Protein AF-A0A508ZZY9-F1 (afdb_monomer_lite)

pLDDT: mean 90.73, std 6.88, range [57.91, 97.69]

Secondary structure (DSSP, 8-state):
-HHHHHHHHHHTTTTS-S------SEETTTTEE-S-BTTTBTHHHHHHHHT---

InterPro domains:
  IPR060009 Glycosyltra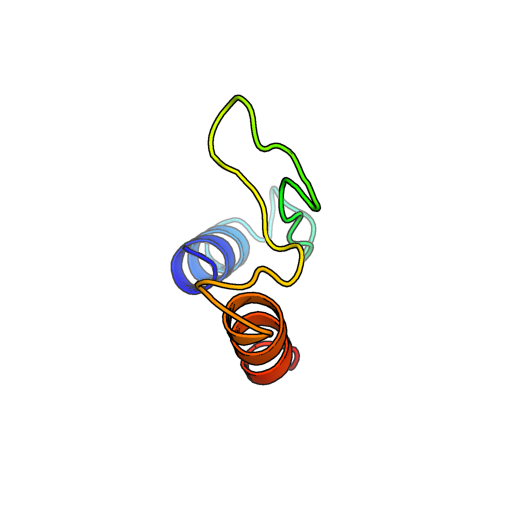nsferase WbsX, N-terminal domain [PF14307] (6-47)

Foldseek 3Di:
DVVVVQVVCVVPVVPDDNDDDQPDCDPVVVPRHCPADPVQGNVSVVVVVVVVPD

Structure (mmCIF, N/CA/C/O backbone):
data_AF-A0A508ZZY9-F1
#
_entry.id   AF-A0A508ZZY9-F1
#
loop_
_atom_site.group_PDB
_atom_site.id
_atom_site.type_symbol
_atom_site.label_atom_id
_atom_site.label_alt_id
_atom_site.label_comp_id
_atom_site.label_asym_id
_atom_site.label_entity_id
_atom_site.label_seq_id
_atom_site.pdbx_PDB_ins_code
_atom_site.Cartn_x
_atom_site.Cartn_y
_atom_site.Cartn_z
_atom_site.occupancy
_atom_site.B_iso_or_equiv
_atom_site.auth_seq_id
_atom_site.auth_comp_id
_atom_site.auth_asym_id
_atom_site.auth_atom_id
_atom_site.pdbx_PDB_model_num
ATOM 1 N N . MET A 1 1 ? 2.159 -0.844 10.208 1.00 81.06 1 MET A N 1
ATOM 2 C CA . MET A 1 1 ? 1.793 -1.717 9.059 1.00 81.06 1 MET A CA 1
ATOM 3 C C . MET A 1 1 ? 0.273 -1.851 8.935 1.00 81.06 1 MET A C 1
ATOM 5 O O . MET A 1 1 ? -0.433 -1.468 9.857 1.00 81.06 1 MET A O 1
ATOM 9 N N . LEU A 1 2 ? -0.256 -2.366 7.813 1.00 86.81 2 LEU A N 1
ATOM 10 C CA . LEU A 1 2 ? -1.712 -2.460 7.581 1.00 86.81 2 LEU A CA 1
ATOM 11 C C . LEU A 1 2 ? -2.447 -3.286 8.656 1.00 86.81 2 LEU A C 1
ATOM 13 O O . LEU A 1 2 ? -3.572 -2.953 9.010 1.00 86.81 2 LEU A O 1
ATOM 17 N N . SER A 1 3 ? -1.814 -4.331 9.195 1.00 88.19 3 SER A N 1
ATOM 18 C CA . SER A 1 3 ? -2.338 -5.132 10.312 1.00 88.19 3 SER A CA 1
ATOM 19 C C . SER A 1 3 ? -2.480 -4.321 11.602 1.00 88.19 3 SER A C 1
ATOM 21 O O . SER A 1 3 ? -3.540 -4.331 12.212 1.00 88.19 3 SER A O 1
ATOM 23 N N . GLU A 1 4 ? -1.452 -3.562 11.969 1.00 90.94 4 GLU A N 1
ATOM 24 C CA . GLU A 1 4 ? -1.456 -2.709 13.166 1.00 90.94 4 GLU A CA 1
ATOM 25 C C . GLU A 1 4 ? -2.523 -1.612 13.055 1.00 90.94 4 GLU A C 1
ATOM 27 O O . GLU A 1 4 ? -3.278 -1.378 13.991 1.00 90.94 4 GLU A O 1
ATOM 32 N N . ALA A 1 5 ? -2.667 -0.995 11.875 1.00 90.06 5 ALA A N 1
ATOM 33 C CA . ALA A 1 5 ? -3.721 -0.009 11.637 1.00 90.06 5 ALA A CA 1
ATOM 34 C C . ALA A 1 5 ? -5.129 -0.611 11.816 1.00 90.06 5 ALA A C 1
ATOM 36 O O . ALA A 1 5 ? -6.027 0.048 12.338 1.00 90.06 5 ALA A O 1
ATOM 37 N N . LYS A 1 6 ? -5.326 -1.877 11.419 1.00 89.00 6 LYS A N 1
ATOM 38 C CA . LYS A 1 6 ? -6.587 -2.601 11.653 1.00 89.00 6 LYS A CA 1
ATOM 39 C C . LYS A 1 6 ? -6.835 -2.856 13.138 1.00 89.00 6 LYS A C 1
ATOM 41 O O . LYS A 1 6 ? -7.980 -2.771 13.576 1.00 89.00 6 LYS A O 1
ATOM 46 N N . GLU A 1 7 ? -5.802 -3.210 13.895 1.00 91.62 7 GLU A N 1
ATOM 47 C CA . GLU A 1 7 ? -5.910 -3.434 15.340 1.00 91.62 7 GLU A CA 1
ATOM 48 C C . GLU A 1 7 ? -6.262 -2.140 16.074 1.00 91.62 7 GLU A C 1
ATOM 50 O O . GLU A 1 7 ? -7.192 -2.135 16.878 1.00 91.62 7 GLU A O 1
ATOM 55 N N . GLU A 1 8 ? -5.628 -1.026 15.713 1.00 92.31 8 GLU A N 1
ATOM 56 C CA . GLU A 1 8 ? -5.910 0.279 16.316 1.00 92.31 8 GLU A CA 1
ATOM 57 C C . GLU A 1 8 ? -7.357 0.737 16.114 1.00 92.31 8 GLU A C 1
ATOM 59 O O . GLU A 1 8 ? -8.008 1.177 17.063 1.00 92.31 8 GLU A O 1
ATOM 64 N N . ILE A 1 9 ? -7.908 0.569 14.907 1.00 91.81 9 ILE A N 1
ATOM 65 C CA . ILE A 1 9 ? -9.318 0.899 14.633 1.00 91.81 9 ILE A CA 1
ATOM 66 C C . ILE A 1 9 ? -10.261 0.018 15.456 1.00 91.81 9 ILE A C 1
ATOM 68 O O . ILE A 1 9 ? -11.278 0.501 15.949 1.00 91.81 9 ILE A O 1
ATOM 72 N N . LYS A 1 10 ? -9.936 -1.270 15.632 1.00 90.31 10 LYS A N 1
ATOM 73 C CA . LYS A 1 10 ? -10.742 -2.181 16.460 1.00 90.31 10 LYS A CA 1
ATOM 74 C C . LYS A 1 10 ? -10.719 -1.799 17.937 1.00 90.31 10 LYS A C 1
ATOM 76 O O . LYS A 1 10 ? -11.735 -1.961 18.605 1.00 90.31 10 LYS A O 1
ATOM 81 N N . LEU A 1 11 ? -9.588 -1.312 18.442 1.00 93.19 11 LEU A N 1
ATOM 82 C CA . LEU A 1 11 ? -9.455 -0.869 19.832 1.00 93.19 11 LEU A CA 1
ATOM 83 C C . LEU A 1 11 ? -10.169 0.463 20.094 1.00 93.19 11 LEU A C 1
ATOM 85 O O . LEU A 1 11 ? -10.624 0.697 21.210 1.00 93.19 11 LEU A O 1
ATOM 89 N N . HIS A 1 12 ? -10.299 1.307 19.069 1.00 92.38 12 HIS A N 1
ATOM 90 C CA . HIS A 1 12 ? -10.799 2.678 19.183 1.00 92.38 12 HIS A CA 1
ATOM 91 C C . HIS A 1 12 ? -12.047 2.941 18.323 1.00 92.38 12 HIS A C 1
ATOM 93 O O . HIS A 1 12 ? -12.193 4.015 17.732 1.00 92.38 12 HIS A O 1
ATOM 99 N N . GLN A 1 13 ? -12.969 1.974 18.255 1.00 89.31 13 GLN A N 1
ATOM 100 C CA . GLN A 1 13 ? -14.200 2.074 17.451 1.00 89.31 13 GLN A CA 1
ATOM 101 C C . GLN A 1 13 ? -15.116 3.239 17.861 1.00 89.31 13 GLN A C 1
ATOM 103 O O . GLN A 1 13 ? -15.920 3.700 17.055 1.00 89.31 13 GLN A O 1
ATOM 108 N N . ASP A 1 14 ? -15.003 3.728 19.098 1.00 93.31 14 ASP A N 1
ATOM 109 C CA . ASP A 1 14 ? -15.742 4.883 19.616 1.00 93.31 14 ASP A CA 1
ATOM 110 C C . ASP A 1 14 ? -15.147 6.233 19.180 1.00 93.31 14 ASP A C 1
ATOM 112 O O . ASP A 1 14 ? -15.822 7.259 19.262 1.00 93.31 14 ASP A O 1
ATOM 116 N N . LYS A 1 15 ? -13.893 6.246 18.708 1.00 90.50 15 LYS A N 1
ATOM 117 C CA . LYS A 1 15 ? -13.131 7.471 18.396 1.00 90.50 15 LYS A CA 1
ATOM 118 C C . LYS A 1 15 ? -12.743 7.600 16.929 1.00 90.50 15 LYS A C 1
ATOM 120 O O . LYS A 1 15 ? -12.325 8.680 16.516 1.00 90.50 15 LYS A O 1
ATOM 125 N N . ALA A 1 16 ? -12.855 6.527 16.152 1.00 82.31 16 ALA A N 1
ATOM 126 C CA . ALA A 1 16 ? -12.427 6.482 14.763 1.00 82.31 16 ALA A CA 1
ATOM 127 C C . ALA A 1 16 ? -13.507 5.890 13.854 1.00 82.31 16 ALA A C 1
ATOM 129 O O . ALA A 1 16 ? -14.269 5.004 14.235 1.00 82.31 16 ALA A O 1
ATOM 130 N N . LEU A 1 17 ? -13.542 6.369 12.610 1.00 86.56 17 LEU A N 1
ATOM 131 C CA . LEU A 1 17 ? -14.286 5.697 11.553 1.00 86.56 17 LEU A CA 1
ATOM 132 C C . LEU A 1 17 ? -13.590 4.375 11.209 1.00 86.56 17 LEU A C 1
ATOM 134 O O . LEU A 1 17 ? -12.377 4.242 11.358 1.00 86.56 17 LEU A O 1
ATOM 138 N N . ASN A 1 18 ? -14.343 3.414 10.675 1.00 88.31 18 ASN A N 1
ATOM 139 C CA . ASN A 1 18 ? -13.780 2.166 10.157 1.00 88.31 18 ASN A CA 1
ATOM 140 C C . ASN A 1 18 ? -13.102 2.384 8.787 1.00 88.31 18 ASN A C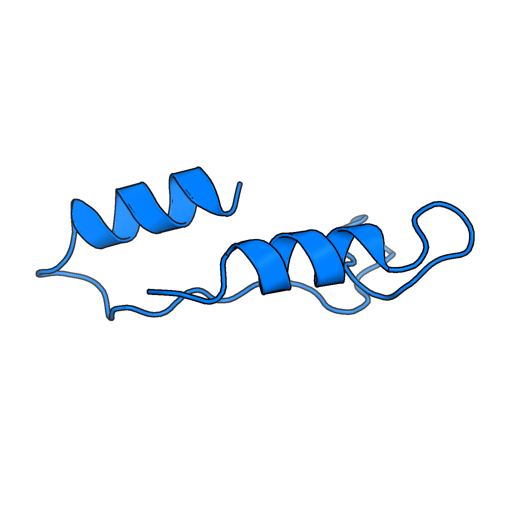 1
ATOM 142 O O . ASN A 1 18 ? -13.493 1.784 7.786 1.00 88.31 18 ASN A O 1
ATOM 146 N N . ASN A 1 19 ? -12.148 3.316 8.714 1.00 89.25 19 ASN A N 1
ATOM 147 C CA . ASN A 1 19 ? -11.424 3.672 7.501 1.00 89.25 19 ASN A CA 1
ATOM 148 C C . ASN A 1 19 ? -9.906 3.641 7.719 1.00 89.25 19 ASN A C 1
ATOM 150 O O . ASN A 1 19 ? -9.392 4.003 8.770 1.00 89.25 19 ASN A O 1
ATOM 154 N N . ILE A 1 20 ? -9.174 3.208 6.693 1.00 90.31 20 ILE A N 1
ATOM 155 C CA . ILE A 1 20 ? -7.711 3.263 6.664 1.00 90.31 20 ILE A CA 1
ATOM 156 C C . ILE A 1 20 ? -7.306 4.109 5.466 1.00 90.31 20 ILE A C 1
ATOM 158 O O . ILE A 1 20 ? -7.763 3.871 4.348 1.00 90.31 20 ILE A O 1
ATOM 162 N N . ILE A 1 21 ? -6.426 5.076 5.706 1.00 91.44 21 ILE A N 1
ATOM 163 C CA . ILE A 1 21 ? -5.805 5.892 4.664 1.00 91.44 21 ILE A CA 1
ATOM 164 C C . ILE A 1 21 ? -4.369 5.406 4.493 1.00 91.44 21 ILE A C 1
ATOM 166 O O . ILE A 1 21 ? -3.621 5.304 5.462 1.00 91.44 21 ILE A O 1
ATOM 170 N N . ILE A 1 22 ? -3.983 5.106 3.255 1.00 91.94 22 ILE A N 1
ATOM 171 C CA . ILE A 1 22 ? -2.609 4.737 2.911 1.00 91.94 22 ILE A CA 1
ATOM 172 C C . ILE A 1 22 ? -1.961 5.956 2.262 1.00 91.94 22 ILE A C 1
ATOM 174 O O . ILE A 1 22 ? -2.385 6.358 1.178 1.00 91.94 22 ILE A O 1
ATOM 178 N N . CYS A 1 23 ? -0.943 6.526 2.915 1.00 90.69 23 CYS A N 1
ATOM 179 C CA . CYS A 1 23 ? -0.078 7.520 2.286 1.00 90.69 23 CYS A CA 1
ATOM 180 C C . CYS A 1 23 ? 1.291 6.902 1.950 1.00 90.69 23 CYS A C 1
ATOM 182 O O . CYS A 1 23 ? 1.889 6.261 2.810 1.00 90.69 23 CYS A O 1
ATOM 184 N N . CYS A 1 24 ? 1.811 7.049 0.733 1.00 93.25 24 CYS A N 1
ATOM 185 C CA . CYS A 1 24 ? 1.229 7.757 -0.410 1.00 93.25 24 CYS A CA 1
ATOM 186 C C . CYS A 1 24 ? 1.356 6.918 -1.684 1.00 93.25 24 CYS A C 1
ATOM 188 O O . CYS A 1 24 ? 2.051 5.901 -1.715 1.00 93.25 24 CYS A O 1
ATOM 190 N N . TRP A 1 25 ? 0.642 7.315 -2.743 1.00 95.00 25 TRP A N 1
ATOM 191 C CA . TRP A 1 25 ? 0.747 6.620 -4.026 1.00 95.00 25 TRP A CA 1
ATOM 192 C C . TRP A 1 25 ? 2.191 6.683 -4.542 1.00 95.00 25 TRP A C 1
ATOM 194 O O . TRP A 1 25 ? 2.797 5.646 -4.789 1.00 95.00 25 TRP A O 1
ATOM 204 N N . ASN A 1 26 ? 2.771 7.879 -4.606 1.00 94.88 26 ASN A N 1
ATOM 205 C CA . ASN A 1 26 ? 4.033 8.145 -5.293 1.00 94.88 26 ASN A CA 1
ATOM 206 C C . ASN A 1 26 ? 4.909 9.196 -4.580 1.00 94.88 26 ASN A C 1
ATOM 208 O O . ASN A 1 26 ? 5.518 10.036 -5.241 1.00 94.88 26 ASN A O 1
ATOM 212 N N . GLU A 1 27 ? 4.995 9.158 -3.245 1.00 95.69 27 GLU A N 1
ATOM 213 C CA . GLU A 1 27 ? 5.891 10.053 -2.495 1.00 95.69 27 GLU A CA 1
ATOM 214 C C . GLU A 1 27 ? 7.307 9.464 -2.418 1.00 95.69 27 GLU A C 1
ATOM 216 O O . GLU A 1 27 ? 7.698 8.783 -1.468 1.00 95.69 27 GLU A O 1
ATOM 221 N N . TYR A 1 28 ? 8.076 9.677 -3.483 1.00 92.19 28 TYR A N 1
ATOM 222 C CA . TYR A 1 28 ? 9.428 9.133 -3.606 1.00 92.19 28 TYR A CA 1
ATOM 223 C C . TYR A 1 28 ? 10.474 9.884 -2.781 1.00 92.19 28 TYR A C 1
ATOM 225 O O . TYR A 1 28 ? 11.483 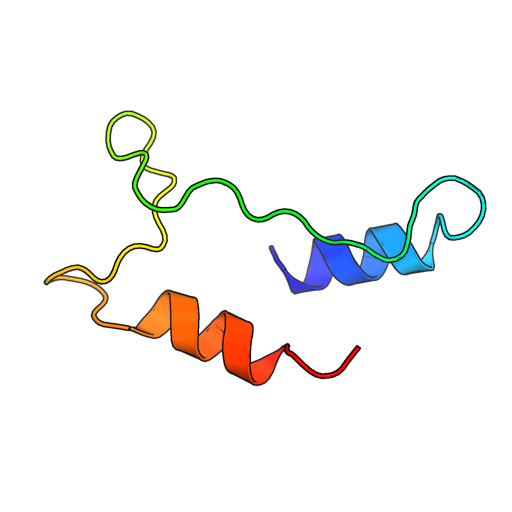9.272 -2.429 1.00 92.19 28 TYR A O 1
ATOM 233 N N . GLY A 1 29 ? 10.261 11.167 -2.469 1.00 95.06 29 GLY A N 1
ATOM 234 C CA . GLY A 1 29 ? 11.226 11.971 -1.712 1.00 95.06 29 GLY A CA 1
ATOM 235 C C . GLY A 1 29 ? 11.406 11.454 -0.288 1.00 95.06 29 GLY A C 1
ATOM 236 O O . GLY A 1 29 ? 12.526 11.389 0.215 1.00 95.06 29 GLY A O 1
ATOM 237 N N . GLU A 1 30 ? 10.309 11.003 0.318 1.00 91.25 30 GLU A N 1
ATOM 238 C CA . GLU A 1 30 ? 10.288 10.421 1.665 1.00 91.25 30 GLU A CA 1
ATOM 239 C C . GLU A 1 30 ? 10.366 8.885 1.665 1.00 91.25 30 GLU A C 1
ATOM 241 O O . GLU A 1 30 ? 10.529 8.262 2.712 1.00 91.25 30 GLU A O 1
ATOM 246 N N . GLY A 1 31 ? 10.262 8.255 0.490 1.00 89.88 31 GLY A N 1
ATOM 247 C CA . GLY A 1 31 ? 10.243 6.796 0.343 1.00 89.88 31 GLY A CA 1
ATOM 248 C C . GLY A 1 31 ? 8.884 6.143 0.630 1.00 89.88 31 GLY A C 1
ATOM 249 O O . GLY A 1 31 ? 8.797 4.915 0.675 1.00 89.88 31 GLY A O 1
ATOM 250 N N . SER A 1 32 ? 7.827 6.942 0.772 1.00 91.12 32 SER A N 1
ATOM 251 C CA . SER A 1 32 ? 6.454 6.520 1.060 1.00 91.12 32 SER A CA 1
ATOM 252 C C . SER A 1 32 ? 5.640 6.352 -0.230 1.00 91.12 32 SER A C 1
ATOM 254 O O . SER A 1 32 ? 4.728 7.125 -0.522 1.00 91.12 32 SER A O 1
ATOM 256 N N . TYR A 1 33 ? 5.961 5.327 -1.024 1.00 94.50 33 TYR A N 1
ATOM 257 C CA . TYR A 1 33 ? 5.274 5.024 -2.286 1.00 94.50 33 TYR A CA 1
ATOM 258 C C . TYR A 1 33 ? 4.762 3.581 -2.335 1.00 94.50 33 TYR A C 1
ATOM 260 O O . TYR A 1 33 ? 5.460 2.635 -1.965 1.00 94.50 33 TYR A O 1
ATOM 268 N N . ILE A 1 34 ? 3.546 3.412 -2.852 1.00 95.81 34 ILE A N 1
ATOM 269 C CA . ILE A 1 34 ? 2.971 2.103 -3.204 1.00 95.81 34 ILE A CA 1
ATOM 270 C C . ILE A 1 34 ? 2.839 1.908 -4.717 1.00 95.81 34 ILE A C 1
ATOM 272 O O . ILE A 1 34 ? 2.453 0.825 -5.160 1.00 95.81 34 ILE A O 1
ATOM 276 N N . GLU A 1 35 ? 3.152 2.944 -5.501 1.00 97.12 35 GLU A N 1
ATOM 277 C CA . GLU A 1 35 ? 3.165 2.898 -6.956 1.00 97.12 35 GLU A CA 1
ATOM 278 C C . GLU A 1 35 ? 4.035 1.725 -7.437 1.00 97.12 35 GLU A C 1
ATOM 280 O O . GLU A 1 35 ? 5.160 1.531 -6.945 1.00 97.12 35 GLU A O 1
ATOM 285 N N . PRO A 1 36 ? 3.537 0.925 -8.398 1.00 97.69 36 PRO A N 1
ATOM 286 C CA . PRO A 1 36 ? 4.314 -0.159 -8.953 1.00 97.69 36 PRO A CA 1
ATOM 287 C C . PRO A 1 36 ? 5.660 0.318 -9.490 1.00 97.69 36 PRO A C 1
ATOM 289 O O . PRO A 1 36 ? 5.753 1.211 -10.327 1.00 97.69 36 PRO A O 1
ATOM 292 N N . SER A 1 37 ? 6.724 -0.325 -9.024 1.00 96.38 37 SER A N 1
ATOM 293 C CA . SER A 1 37 ? 8.098 0.052 -9.352 1.00 96.38 37 SER A CA 1
ATOM 294 C C . SER A 1 37 ? 8.850 -1.118 -9.967 1.00 96.38 37 SER A C 1
ATOM 296 O O . SER A 1 37 ? 8.481 -2.277 -9.793 1.00 96.38 37 SER A O 1
ATOM 298 N N . LYS A 1 38 ? 9.981 -0.852 -10.628 1.00 96.56 38 LYS A N 1
ATOM 299 C CA . LYS A 1 38 ? 10.846 -1.928 -11.152 1.00 96.56 38 LYS A CA 1
ATOM 300 C C . LYS A 1 38 ? 11.342 -2.879 -10.055 1.00 96.56 38 LYS A C 1
ATOM 302 O O . LYS A 1 38 ? 11.556 -4.055 -10.320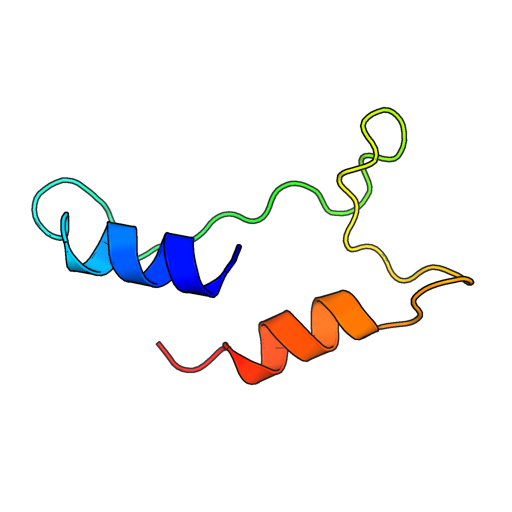 1.00 96.56 38 LYS A O 1
ATOM 307 N N . LYS A 1 39 ? 11.525 -2.374 -8.829 1.00 94.81 39 LYS A N 1
ATOM 308 C CA . LYS A 1 39 ? 12.027 -3.152 -7.688 1.00 94.81 39 LYS A CA 1
ATOM 309 C C . LYS A 1 39 ? 10.948 -4.036 -7.063 1.00 94.81 39 LYS A C 1
ATOM 311 O O . LYS A 1 39 ? 11.230 -5.174 -6.691 1.00 94.81 39 LYS A O 1
ATOM 316 N N . TYR A 1 40 ? 9.734 -3.511 -6.918 1.00 95.31 40 TYR A N 1
ATOM 317 C CA . TYR A 1 40 ? 8.681 -4.172 -6.145 1.00 95.31 40 TYR A CA 1
ATOM 318 C C . TYR A 1 40 ? 7.500 -4.659 -6.985 1.00 95.31 40 TYR A C 1
ATOM 320 O O . TYR A 1 40 ? 6.675 -5.406 -6.465 1.00 95.31 40 TYR A O 1
ATOM 328 N N . GLY A 1 41 ? 7.426 -4.315 -8.272 1.00 97.06 41 GLY A N 1
ATOM 329 C CA . GLY A 1 41 ? 6.279 -4.632 -9.121 1.00 97.06 41 GLY A CA 1
ATOM 330 C C . GLY A 1 41 ? 4.984 -4.187 -8.447 1.00 97.06 41 GLY A C 1
ATOM 331 O O . GLY A 1 41 ? 4.922 -3.091 -7.902 1.00 97.06 41 GLY A O 1
ATOM 332 N N . PHE A 1 42 ? 3.991 -5.071 -8.409 1.00 97.56 42 PHE A N 1
ATOM 333 C CA . PHE A 1 42 ? 2.687 -4.826 -7.786 1.00 97.56 42 PHE A CA 1
ATOM 334 C C . PHE A 1 42 ? 2.594 -5.253 -6.314 1.00 97.56 42 PHE A C 1
ATOM 336 O O . PHE A 1 42 ? 1.521 -5.150 -5.727 1.00 97.56 42 PHE A O 1
ATOM 343 N N . LYS A 1 43 ? 3.700 -5.675 -5.680 1.00 96.06 43 LYS A N 1
ATOM 344 C CA . LYS A 1 43 ? 3.678 -6.315 -4.350 1.00 96.06 43 LYS A CA 1
ATOM 345 C C . LYS A 1 43 ? 2.895 -5.529 -3.293 1.00 96.06 43 LYS A C 1
ATOM 347 O O . LYS A 1 43 ? 2.150 -6.134 -2.534 1.00 96.06 43 LYS A O 1
ATOM 352 N N . PHE A 1 44 ? 3.028 -4.201 -3.241 1.00 94.56 44 PHE A N 1
ATOM 353 C CA . PHE A 1 44 ? 2.280 -3.386 -2.276 1.00 94.56 44 PHE A CA 1
ATOM 354 C C . PHE A 1 44 ? 0.765 -3.428 -2.520 1.00 94.56 44 PHE A C 1
ATOM 356 O O . PHE A 1 44 ? -0.008 -3.565 -1.574 1.00 94.56 44 PHE A O 1
ATOM 363 N N . LEU A 1 45 ? 0.340 -3.359 -3.783 1.00 94.88 45 LEU A N 1
ATOM 364 C CA . LEU A 1 45 ? -1.072 -3.424 -4.160 1.00 94.88 45 LEU A CA 1
ATOM 365 C C . LEU A 1 45 ? -1.650 -4.825 -3.928 1.00 94.88 45 LEU A C 1
ATOM 367 O O . LEU A 1 45 ? -2.776 -4.941 -3.442 1.00 94.88 45 LEU A O 1
ATOM 371 N N . ASP A 1 46 ? -0.864 -5.870 -4.185 1.00 95.69 46 ASP A N 1
ATOM 372 C CA . ASP A 1 46 ? -1.249 -7.256 -3.907 1.00 95.69 46 ASP A CA 1
ATOM 373 C C . ASP A 1 46 ? -1.488 -7.475 -2.404 1.00 95.69 46 ASP A C 1
ATOM 375 O O . ASP A 1 46 ? -2.480 -8.095 -2.013 1.00 95.69 46 ASP A O 1
ATOM 379 N N . GLU A 1 47 ? -0.629 -6.927 -1.537 1.00 92.50 47 GLU A N 1
ATOM 380 C CA . GLU A 1 47 ? -0.815 -7.000 -0.081 1.00 92.50 47 GLU A CA 1
ATOM 381 C C . GLU A 1 47 ? -2.063 -6.245 0.392 1.00 92.50 47 GLU A C 1
ATOM 383 O O . GLU A 1 47 ? -2.798 -6.739 1.254 1.00 92.50 47 GLU A O 1
ATOM 388 N N . ILE A 1 48 ? -2.363 -5.085 -0.199 1.00 92.12 48 ILE A N 1
ATOM 389 C CA . ILE A 1 48 ? -3.613 -4.360 0.072 1.00 92.12 48 ILE A CA 1
ATOM 390 C C . ILE A 1 48 ? -4.816 -5.203 -0.370 1.00 92.12 48 ILE A C 1
ATOM 392 O O . ILE A 1 48 ? -5.795 -5.319 0.368 1.00 92.12 48 ILE A O 1
ATOM 396 N N . GLN A 1 49 ? -4.742 -5.843 -1.540 1.00 92.69 49 GLN A N 1
ATOM 397 C CA . GLN A 1 49 ? -5.820 -6.678 -2.066 1.00 92.69 49 GLN A CA 1
ATOM 398 C C . GLN A 1 49 ? -6.084 -7.915 -1.202 1.00 92.69 49 GLN A C 1
ATOM 400 O O . GLN A 1 49 ? -7.247 -8.214 -0.935 1.00 92.69 49 GLN A O 1
ATOM 405 N N . LYS A 1 50 ? -5.045 -8.588 -0.693 1.00 90.75 50 LYS A N 1
ATOM 406 C CA . LYS A 1 50 ? -5.193 -9.687 0.286 1.00 90.75 50 LYS A CA 1
ATOM 407 C C . LYS A 1 50 ? -5.941 -9.250 1.546 1.00 90.75 50 LYS A C 1
ATOM 409 O O . LYS A 1 50 ? -6.595 -10.056 2.197 1.00 90.75 50 LYS A O 1
ATOM 414 N N . ASN A 1 51 ? -5.855 -7.967 1.875 1.00 84.75 51 ASN A N 1
ATOM 415 C CA . ASN A 1 51 ? -6.403 -7.373 3.082 1.00 84.75 51 ASN A CA 1
ATOM 416 C C . ASN A 1 51 ? -7.733 -6.628 2.875 1.00 84.75 51 ASN A C 1
ATOM 418 O O . ASN A 1 51 ? -8.185 -5.996 3.830 1.00 84.75 51 ASN A O 1
ATOM 422 N N . LYS A 1 52 ? -8.353 -6.708 1.684 1.00 76.81 52 LYS A N 1
ATOM 423 C CA . LYS A 1 52 ? -9.581 -5.972 1.315 1.00 76.81 52 LYS A CA 1
ATOM 424 C C . LYS A 1 52 ? -10.841 -6.357 2.092 1.00 76.81 52 LYS A C 1
ATOM 426 O O . LYS A 1 52 ? -11.766 -5.554 2.129 1.00 76.81 52 LYS A O 1
ATOM 431 N N . ASN A 1 53 ? -10.903 -7.556 2.665 1.00 68.12 53 ASN A N 1
ATOM 432 C CA . ASN A 1 53 ? -12.072 -7.992 3.426 1.00 68.12 53 ASN A CA 1
ATOM 433 C C . ASN A 1 53 ? -11.986 -7.405 4.844 1.00 68.12 53 ASN A C 1
ATOM 435 O O . ASN A 1 53 ? -11.163 -7.856 5.648 1.00 68.12 53 ASN A O 1
ATOM 439 N N . PHE A 1 54 ? -12.789 -6.36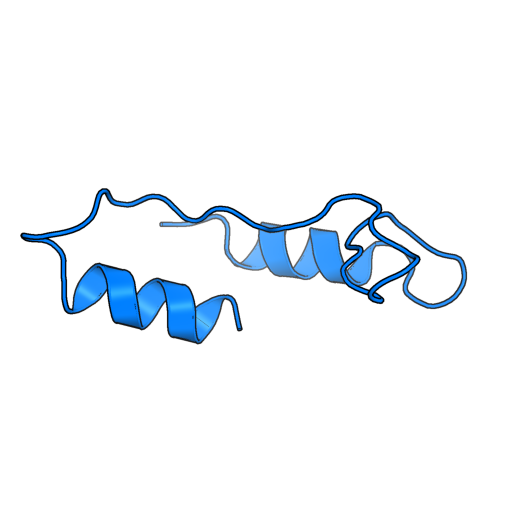8 5.089 1.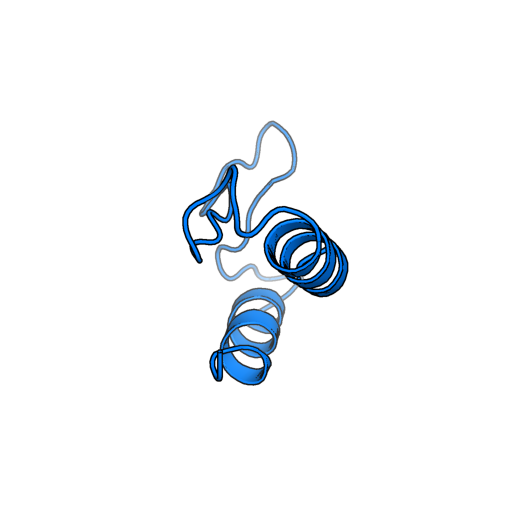00 57.91 54 PHE A N 1
ATOM 440 C CA . PHE A 1 54 ? -13.019 -5.730 6.388 1.00 57.91 54 PHE A CA 1
ATOM 441 C C . PHE A 1 54 ? -14.323 -6.230 7.000 1.00 57.91 54 PHE A C 1
ATOM 443 O O . PHE A 1 54 ? -15.292 -6.407 6.226 1.00 57.91 54 PHE A O 1
#

Sequence (54 aa):
MLSEAKEEIKLHQDKALNNIIICCWNEYGEGSYIEPSKKYGFKFLDEIQKNKNF

Radius of gyration: 13.03 Å; chains: 1; bounding box: 28×22×31 Å

Organism: Klebsiella pneumoniae (NCBI:txid573)